Protein AF-A0A4Q4IXN8-F1 (afdb_monomer)

Secondary structure (DSSP, 8-state):
-PPPGGG--HHHHHHHHHHHHHHHHHHHHT--SHHHHHHHHHHHHHHHHHHHHHHHHHHHHSPP-HHHHHHHHHHHHHHHHHHHHHHHHHHHHHHTTS---HHHHHHHHHHHHHHHHHHHHHHHHHHHHHHHS---

Mean predicted aligned error: 4.89 Å

pLDDT: mean 90.36, std 10.96, range [41.91, 98.0]

Organism: NCBI:txid332055

Sequence (136 aa):
MFEPKSKMTPHAEADFLIQEIRDTRTAYDNATVDKWRAQHLGMIGLRMSALVRAARKVLAAAHPTTQSDTDADQCTMLEARTSTYLNSASRLSATMEHEWPRDIQQEIDAQADDLIRDADAISAELAAIVARYPAP

Radius of gyration: 16.59 Å; Cα contacts (8 Å, |Δi|>4): 124; chains: 1; bounding box: 38×36×45 Å

Foldseek 3Di:
DDDPPVDAQLLNQLVVLLVVLVVLLVVLVVDPALLSVLVSLLVLLVSLLSNLVSLVSLLVPDDDDPLSVVVVVVSVVLNVLSVVSNVLSVVLSVVSVDDDDPVVVVVSVVSSVVSSVSSVVSSVSSVVSNVVRDDD

Nearest PDB structures (foldseek):
  7uuw-assembly1_G  TM=7.741E-01  e=5.396E-02  Caenorhabditis elegans
  6wvt-assembly1_K  TM=7.677E-01  e=7.399E-02  Mus musculus
  1dow-assembly1_A  TM=4.889E-01  e=1.831E+00  Mus musculus
  4k1n-assembly1_B  TM=5.820E-01  e=5.827E+00  Mus musculus
  8a1g-assembly2_D  TM=3.716E-01  e=2.940E+00  Homo sapiens

Solvent-accessible surface area (backbone atoms only — not comparable to full-atom values): 7475 Å² total; per-residue (Å²): 136,84,76,66,83,91,72,64,49,43,61,58,47,29,56,52,36,55,49,52,38,52,53,42,52,54,51,34,77,67,43,90,42,54,63,55,32,33,52,36,48,47,52,42,34,55,39,49,54,50,31,47,53,22,37,52,49,42,55,70,73,45,81,92,43,77,64,51,53,53,50,51,52,49,47,51,53,47,46,53,50,42,50,52,49,40,55,50,34,54,54,51,34,64,54,46,72,53,95,64,62,71,73,59,43,52,51,53,50,51,54,50,52,52,50,50,53,51,50,54,50,51,51,51,53,49,50,54,58,43,66,74,58,70,84,131

Structure (mmCIF, N/CA/C/O backbone):
data_AF-A0A4Q4IXN8-F1
#
_entry.id   AF-A0A4Q4IXN8-F1
#
loop_
_atom_site.group_PDB
_atom_site.id
_atom_site.type_symbol
_atom_site.label_atom_id
_atom_site.label_alt_id
_atom_site.label_comp_id
_atom_site.label_asym_id
_atom_site.label_entity_id
_atom_site.label_seq_id
_atom_site.pdbx_PDB_ins_code
_atom_site.Cartn_x
_atom_site.Cartn_y
_atom_site.Cartn_z
_atom_site.occupancy
_atom_site.B_iso_or_equiv
_atom_site.auth_seq_id
_atom_site.auth_comp_id
_atom_site.auth_asym_id
_atom_site.auth_atom_id
_atom_site.pdbx_PDB_model_num
ATOM 1 N N . MET A 1 1 ? 7.410 -26.377 -3.230 1.00 41.91 1 MET A N 1
ATOM 2 C CA . MET A 1 1 ? 8.882 -26.293 -3.338 1.00 41.91 1 MET A CA 1
ATOM 3 C C . MET A 1 1 ? 9.224 -24.813 -3.250 1.00 41.91 1 MET A C 1
ATOM 5 O O . MET A 1 1 ? 8.822 -24.082 -4.138 1.00 41.91 1 MET A O 1
ATOM 9 N N . PHE A 1 2 ? 9.797 -24.351 -2.135 1.00 46.78 2 PHE A N 1
ATOM 10 C CA . PHE A 1 2 ? 10.207 -22.951 -1.963 1.00 46.78 2 PHE A CA 1
ATOM 11 C C . PHE A 1 2 ? 11.572 -22.775 -2.626 1.00 46.78 2 PHE A C 1
ATOM 13 O O . PHE A 1 2 ? 12.535 -23.422 -2.210 1.00 46.78 2 PHE A O 1
ATOM 20 N N . GLU A 1 3 ? 11.671 -21.932 -3.651 1.00 44.28 3 GLU A N 1
ATOM 21 C CA . GLU A 1 3 ? 12.982 -21.486 -4.110 1.00 44.28 3 GLU A CA 1
ATOM 22 C C . GLU A 1 3 ? 13.608 -20.592 -3.028 1.00 44.28 3 GLU A C 1
ATOM 24 O O . GLU A 1 3 ? 12.924 -19.741 -2.448 1.00 44.28 3 GLU A O 1
ATOM 29 N N . PRO A 1 4 ? 14.898 -20.769 -2.696 1.00 49.00 4 PRO A N 1
ATOM 30 C CA . PRO A 1 4 ? 15.570 -19.856 -1.786 1.00 49.00 4 PRO A CA 1
ATOM 31 C C . PRO A 1 4 ? 15.551 -18.442 -2.386 1.00 49.00 4 PRO A C 1
ATOM 33 O O . PRO A 1 4 ? 15.891 -18.270 -3.557 1.00 49.00 4 PRO A O 1
ATOM 36 N N . LYS A 1 5 ? 15.233 -17.422 -1.566 1.00 50.62 5 LYS A N 1
ATOM 37 C CA . LYS A 1 5 ? 15.153 -15.980 -1.926 1.00 50.62 5 LYS A CA 1
ATOM 38 C C . LYS A 1 5 ? 16.353 -15.431 -2.723 1.00 50.62 5 LYS A C 1
ATOM 40 O O . LYS A 1 5 ? 16.284 -14.338 -3.266 1.00 50.62 5 LYS A O 1
ATOM 45 N N . SER A 1 6 ? 17.447 -16.185 -2.801 1.00 54.00 6 SER A N 1
ATOM 46 C CA . SER A 1 6 ? 18.681 -15.860 -3.513 1.00 54.00 6 SER A CA 1
ATOM 47 C C . SER A 1 6 ? 18.616 -16.022 -5.046 1.00 54.00 6 SER A C 1
ATOM 49 O O . SER A 1 6 ? 19.636 -15.788 -5.692 1.00 54.00 6 SER A O 1
ATOM 51 N N . LYS A 1 7 ? 17.481 -16.433 -5.640 1.00 61.06 7 LYS A N 1
ATOM 52 C CA . LYS A 1 7 ? 17.328 -16.602 -7.106 1.00 61.06 7 LYS A CA 1
ATOM 53 C C . LYS A 1 7 ? 16.148 -15.857 -7.744 1.00 61.06 7 LYS A C 1
ATOM 55 O O . LYS A 1 7 ? 15.983 -15.934 -8.957 1.00 61.06 7 LYS A O 1
ATOM 60 N N . MET A 1 8 ? 15.335 -15.152 -6.961 1.00 80.00 8 MET A N 1
ATOM 61 C CA . MET A 1 8 ? 14.128 -14.518 -7.493 1.00 80.00 8 MET A CA 1
ATOM 62 C C . MET A 1 8 ? 14.491 -13.268 -8.304 1.00 80.00 8 MET A C 1
ATOM 64 O O . MET A 1 8 ? 15.234 -12.409 -7.824 1.00 80.00 8 MET A O 1
ATOM 68 N N . THR A 1 9 ? 13.987 -13.172 -9.537 1.00 89.62 9 THR A N 1
ATOM 69 C CA . THR A 1 9 ? 14.132 -11.957 -10.350 1.00 89.62 9 THR A CA 1
ATOM 70 C C . THR A 1 9 ? 13.325 -10.814 -9.725 1.00 89.62 9 THR A C 1
ATOM 72 O O . THR A 1 9 ? 12.354 -11.080 -9.012 1.00 89.62 9 THR A O 1
ATOM 75 N N . PRO A 1 10 ? 13.672 -9.539 -9.986 1.00 90.94 10 PRO A N 1
ATOM 76 C CA . PRO A 1 10 ? 12.882 -8.402 -9.510 1.00 90.94 10 PRO A CA 1
ATOM 77 C C . PRO A 1 10 ? 11.392 -8.491 -9.875 1.00 90.94 10 PRO A C 1
ATOM 79 O O . PRO A 1 10 ? 10.545 -8.144 -9.058 1.00 90.94 10 PRO A O 1
ATOM 82 N N . HIS A 1 11 ? 11.072 -9.015 -11.063 1.00 91.88 11 HIS A N 1
ATOM 83 C CA . HIS A 1 11 ? 9.699 -9.274 -11.509 1.00 91.88 11 HIS A CA 1
ATOM 84 C C . HIS A 1 11 ? 9.001 -10.331 -10.671 1.00 91.88 11 HIS A C 1
ATOM 86 O O . HIS A 1 11 ? 7.934 -10.067 -10.130 1.00 91.88 11 HIS A O 1
ATOM 92 N N . ALA A 1 12 ? 9.628 -11.497 -10.499 1.00 92.00 12 ALA A N 1
ATOM 93 C CA . ALA A 1 12 ? 9.064 -12.5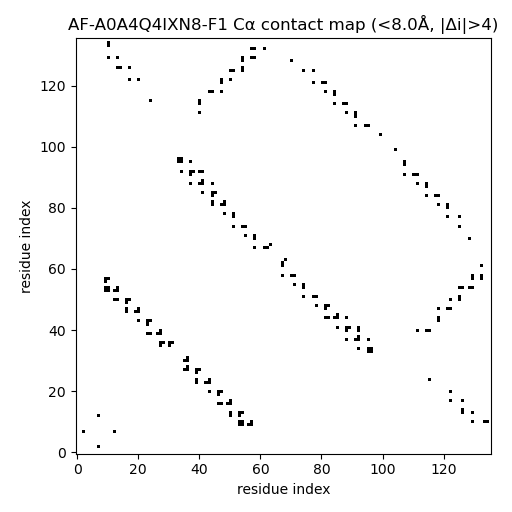62 -9.679 1.00 92.00 12 ALA A CA 1
ATOM 94 C C . ALA A 1 12 ? 8.901 -12.118 -8.211 1.00 92.00 12 ALA A C 1
ATOM 96 O O . ALA A 1 12 ? 7.946 -12.514 -7.550 1.00 92.00 12 ALA A O 1
ATOM 97 N N . GLU A 1 13 ? 9.796 -11.256 -7.708 1.00 93.94 13 GLU A N 1
ATOM 98 C CA . GLU A 1 13 ? 9.656 -10.604 -6.401 1.00 93.94 13 GLU A CA 1
ATOM 99 C C . GLU A 1 13 ? 8.447 -9.681 -6.331 1.00 93.94 13 GLU A C 1
ATOM 101 O O . GLU A 1 13 ? 7.672 -9.776 -5.380 1.00 93.94 13 GLU A O 1
ATOM 106 N N . ALA A 1 14 ? 8.257 -8.825 -7.331 1.00 93.75 14 ALA A N 1
ATOM 107 C CA . ALA A 1 14 ? 7.102 -7.946 -7.390 1.00 93.75 14 ALA A CA 1
ATOM 108 C C . ALA A 1 14 ? 5.784 -8.732 -7.479 1.00 93.75 14 ALA A C 1
ATOM 110 O O . ALA A 1 14 ? 4.879 -8.471 -6.688 1.00 93.75 14 ALA A O 1
ATOM 111 N N . ASP A 1 15 ? 5.693 -9.729 -8.360 1.00 93.69 15 ASP A N 1
ATOM 112 C CA . ASP A 1 15 ? 4.490 -10.553 -8.535 1.00 93.69 15 ASP A CA 1
ATOM 113 C C . ASP A 1 15 ? 4.137 -11.324 -7.260 1.00 93.69 15 ASP A C 1
ATOM 115 O O . ASP A 1 15 ? 2.984 -11.325 -6.820 1.00 93.69 15 ASP A O 1
ATOM 119 N N . PHE A 1 16 ? 5.144 -11.922 -6.615 1.00 95.62 16 PHE A N 1
ATOM 120 C CA . PHE A 1 16 ? 4.975 -12.580 -5.324 1.00 95.62 16 PHE A CA 1
ATOM 121 C C . PHE A 1 16 ? 4.440 -11.609 -4.263 1.00 95.62 16 PHE A C 1
ATOM 123 O O . PHE A 1 16 ? 3.500 -11.934 -3.541 1.00 95.62 16 PHE A O 1
ATOM 130 N N . LEU A 1 17 ? 5.000 -10.398 -4.180 1.00 96.88 17 LEU A N 1
ATOM 131 C CA . LEU A 1 17 ? 4.571 -9.390 -3.210 1.00 96.88 17 LEU A CA 1
ATOM 132 C C . LEU A 1 17 ? 3.156 -8.870 -3.487 1.00 96.88 17 LEU A C 1
ATOM 134 O O . LEU A 1 17 ? 2.404 -8.654 -2.539 1.00 96.88 17 LEU A O 1
ATOM 138 N N . ILE A 1 18 ? 2.772 -8.704 -4.755 1.00 95.19 18 ILE A N 1
ATOM 139 C CA . ILE A 1 18 ? 1.404 -8.334 -5.147 1.00 95.19 18 ILE A CA 1
ATOM 140 C C . ILE A 1 18 ? 0.417 -9.405 -4.680 1.00 95.19 18 ILE A C 1
ATOM 142 O O . ILE A 1 18 ? -0.620 -9.071 -4.102 1.00 95.19 18 ILE A O 1
ATOM 146 N N . GLN A 1 19 ? 0.739 -10.685 -4.883 1.00 96.25 19 GLN A N 1
ATOM 147 C CA . GLN A 1 19 ? -0.111 -11.779 -4.418 1.00 96.25 19 GLN A CA 1
ATOM 148 C C . GLN A 1 19 ? -0.204 -11.808 -2.889 1.00 96.25 19 GLN A C 1
ATOM 150 O O . GLN A 1 19 ? -1.298 -11.847 -2.337 1.00 96.25 19 GLN A O 1
ATOM 155 N N . GLU A 1 20 ? 0.923 -11.682 -2.197 1.00 97.56 20 GLU A N 1
ATOM 156 C CA . GLU A 1 20 ? 0.970 -11.654 -0.736 1.00 97.56 20 GLU A CA 1
ATOM 157 C C . GLU A 1 20 ? 0.176 -10.485 -0.124 1.00 97.56 20 GLU A C 1
ATOM 159 O O . GLU A 1 20 ? -0.430 -10.634 0.942 1.00 97.56 20 GLU A O 1
ATOM 164 N N . ILE A 1 21 ? 0.154 -9.315 -0.776 1.00 96.88 21 ILE A N 1
ATOM 165 C CA . ILE A 1 21 ? -0.692 -8.182 -0.365 1.00 96.88 21 ILE A CA 1
ATOM 166 C C . ILE A 1 21 ? -2.172 -8.558 -0.497 1.00 96.88 21 ILE A C 1
ATOM 168 O O . ILE A 1 21 ? -2.923 -8.372 0.460 1.00 96.88 21 ILE A O 1
ATOM 172 N N . ARG A 1 22 ? -2.582 -9.151 -1.626 1.00 95.69 22 ARG A N 1
ATOM 17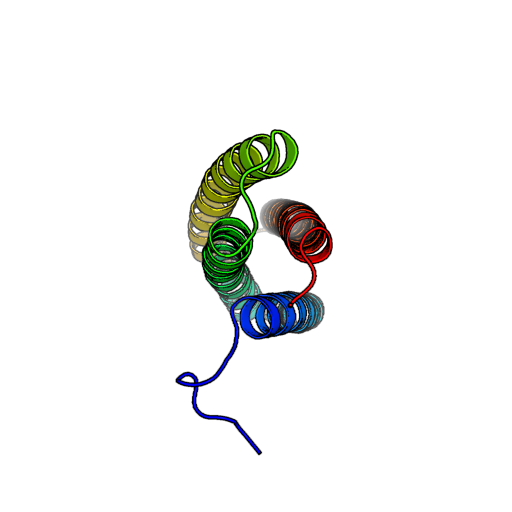3 C CA . ARG A 1 22 ? -3.970 -9.594 -1.859 1.00 95.69 22 ARG A CA 1
ATOM 174 C C . ARG A 1 22 ? -4.414 -10.670 -0.871 1.00 95.69 22 ARG A C 1
ATOM 176 O O . ARG A 1 22 ? -5.516 -10.585 -0.325 1.00 95.69 22 ARG A O 1
ATOM 183 N N . ASP A 1 23 ? -3.556 -11.648 -0.602 1.00 96.19 23 ASP A N 1
ATOM 184 C CA . ASP A 1 23 ? -3.833 -12.722 0.357 1.00 96.19 23 ASP A CA 1
ATOM 185 C C . ASP A 1 23 ? -3.990 -12.155 1.771 1.00 96.19 23 ASP A C 1
ATOM 187 O O . ASP A 1 23 ? -4.887 -12.536 2.521 1.00 96.19 23 ASP A O 1
ATOM 191 N N . THR A 1 24 ? -3.172 -11.163 2.119 1.00 95.88 24 THR A N 1
ATOM 192 C CA . THR A 1 24 ? -3.239 -10.504 3.428 1.00 95.88 24 THR A CA 1
ATOM 193 C C . THR A 1 24 ? -4.458 -9.617 3.576 1.00 95.88 24 THR A C 1
ATOM 195 O O . THR A 1 24 ? -5.064 -9.603 4.642 1.00 95.88 24 THR A O 1
ATOM 198 N N . ARG A 1 25 ? -4.842 -8.906 2.516 1.00 94.62 25 ARG A N 1
ATOM 199 C CA . ARG A 1 25 ? -6.095 -8.153 2.463 1.00 94.62 25 ARG A CA 1
ATOM 200 C C . ARG A 1 25 ? -7.288 -9.094 2.625 1.00 94.62 25 ARG A C 1
ATOM 202 O O . ARG A 1 25 ? -8.181 -8.826 3.416 1.00 94.62 25 ARG A O 1
ATOM 209 N N . THR A 1 26 ? -7.264 -10.248 1.964 1.00 95.31 26 THR A N 1
ATOM 210 C CA . THR A 1 26 ? -8.287 -11.289 2.152 1.00 95.31 26 THR A CA 1
ATOM 211 C C . THR A 1 26 ? -8.322 -11.792 3.598 1.00 95.31 26 THR A C 1
ATOM 213 O O . THR A 1 26 ? -9.395 -11.987 4.162 1.00 95.31 26 THR A O 1
ATOM 216 N N . ALA A 1 27 ? -7.166 -11.989 4.234 1.00 93.50 27 ALA A N 1
ATOM 217 C CA . ALA A 1 27 ? -7.101 -12.380 5.640 1.00 93.50 27 ALA A CA 1
ATOM 2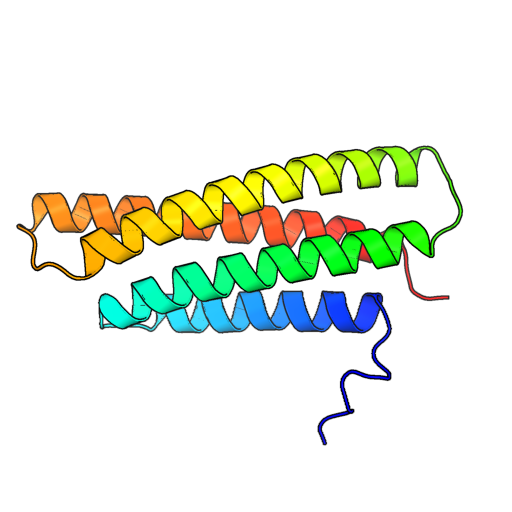18 C C . ALA A 1 27 ? -7.602 -11.272 6.588 1.00 93.50 27 ALA A C 1
ATOM 220 O O . ALA A 1 27 ? -8.264 -11.583 7.575 1.00 93.50 27 ALA A O 1
ATOM 221 N N . TYR A 1 28 ? -7.345 -10.000 6.265 1.00 92.81 28 TYR A N 1
ATOM 222 C CA . TYR A 1 28 ? -7.878 -8.843 6.987 1.00 92.81 28 TYR A CA 1
ATOM 223 C C . TYR A 1 28 ? -9.413 -8.818 6.955 1.00 92.81 28 TYR A C 1
ATOM 225 O O . TYR A 1 28 ? -10.027 -8.737 8.014 1.00 92.81 28 TYR A O 1
ATOM 233 N N . ASP A 1 29 ? -10.025 -8.968 5.775 1.00 91.88 29 ASP A N 1
ATOM 234 C CA . ASP A 1 29 ? -11.490 -8.962 5.622 1.00 91.88 29 ASP A CA 1
ATOM 235 C C . ASP A 1 29 ? -12.169 -10.084 6.423 1.00 91.88 29 ASP A C 1
ATOM 237 O O . ASP A 1 29 ? -13.294 -9.940 6.896 1.00 91.88 29 ASP A O 1
ATOM 241 N N . ASN A 1 30 ? -11.481 -11.219 6.574 1.00 92.00 30 ASN A N 1
ATOM 242 C CA . ASN A 1 30 ? -11.979 -12.383 7.304 1.00 92.00 30 ASN A CA 1
ATOM 243 C C . ASN A 1 30 ? -11.644 -12.353 8.806 1.00 92.00 30 ASN A C 1
ATOM 245 O O . ASN A 1 30 ? -12.070 -13.243 9.547 1.00 92.00 30 ASN A O 1
ATOM 249 N N . ALA A 1 31 ? -10.860 -11.381 9.277 1.00 88.62 31 ALA A N 1
ATOM 250 C CA . ALA A 1 31 ? -10.453 -11.314 10.671 1.00 88.62 31 ALA A CA 1
ATOM 251 C C . ALA A 1 31 ? -11.591 -10.763 11.543 1.00 88.62 31 ALA A C 1
ATOM 253 O O . ALA A 1 31 ? -11.989 -9.609 11.433 1.00 88.62 31 ALA A O 1
ATOM 254 N N . THR A 1 32 ? -12.073 -11.585 12.476 1.00 82.50 32 THR A N 1
ATOM 255 C CA . THR A 1 32 ? -13.149 -11.225 13.418 1.00 82.50 32 THR A CA 1
ATOM 256 C C . THR A 1 32 ? -12.639 -10.626 14.730 1.00 82.50 32 THR A C 1
ATOM 258 O O . THR A 1 32 ? -13.433 -10.309 15.609 1.00 82.50 32 THR A O 1
ATOM 261 N N . VAL A 1 33 ? -11.318 -10.548 14.906 1.00 83.06 33 VAL A N 1
ATOM 262 C CA . VAL A 1 33 ? -10.658 -10.068 16.127 1.00 83.06 33 VAL A CA 1
ATOM 263 C C . VAL A 1 33 ? -9.855 -8.818 15.787 1.00 83.06 33 VAL A C 1
ATOM 265 O O . VAL A 1 33 ? -8.973 -8.874 14.927 1.00 83.06 33 VAL A O 1
ATOM 268 N N . ASP A 1 34 ? -10.102 -7.712 16.488 1.00 80.62 34 ASP A N 1
ATOM 269 C CA . ASP A 1 34 ? -9.498 -6.408 16.171 1.00 80.62 34 ASP A CA 1
ATOM 270 C C . ASP A 1 34 ? -7.972 -6.418 16.244 1.00 80.62 34 ASP A C 1
ATOM 272 O O . ASP A 1 34 ? -7.302 -5.918 15.341 1.00 80.62 34 ASP A O 1
ATOM 276 N N . LYS A 1 35 ? -7.400 -7.109 17.236 1.00 79.31 35 LYS A N 1
ATOM 277 C CA . LYS A 1 35 ? -5.947 -7.317 17.322 1.00 79.31 35 LYS A CA 1
ATOM 278 C C . LYS A 1 35 ? -5.374 -7.982 16.065 1.00 79.31 35 LYS A C 1
ATOM 280 O O . LYS A 1 35 ? -4.258 -7.675 15.649 1.00 79.31 35 LYS A O 1
ATOM 285 N N . TRP A 1 36 ? -6.115 -8.908 15.458 1.00 84.81 36 TRP A N 1
ATOM 286 C CA . TRP A 1 36 ? -5.679 -9.553 14.222 1.00 84.81 36 TRP A CA 1
ATOM 287 C C . TRP A 1 36 ? -5.827 -8.599 13.043 1.00 84.81 36 TRP A C 1
ATOM 289 O O . TRP A 1 36 ? -4.884 -8.477 12.268 1.00 84.81 36 TRP A O 1
ATOM 299 N N . ARG A 1 37 ? -6.936 -7.862 12.925 1.00 88.00 37 ARG A N 1
ATOM 300 C CA . ARG A 1 37 ? -7.101 -6.826 11.886 1.00 88.00 37 ARG A CA 1
ATOM 301 C C . ARG A 1 37 ? -5.957 -5.807 11.920 1.00 88.00 37 ARG A C 1
ATOM 303 O O . ARG A 1 37 ? -5.325 -5.562 10.894 1.00 88.00 37 ARG A O 1
ATOM 310 N N . ALA A 1 38 ? -5.610 -5.317 13.107 1.00 87.62 38 ALA A N 1
ATOM 311 C CA . ALA A 1 38 ? -4.493 -4.406 13.335 1.00 87.62 38 ALA A CA 1
ATOM 312 C C . ALA A 1 38 ? -3.143 -4.976 12.852 1.00 87.62 38 ALA A C 1
ATOM 314 O O . ALA A 1 38 ? -2.393 -4.308 12.136 1.00 87.62 38 ALA A O 1
ATOM 315 N N . GLN A 1 39 ? -2.859 -6.248 13.158 1.00 90.62 39 GLN A N 1
ATOM 316 C CA . GLN A 1 39 ? -1.655 -6.929 12.675 1.00 90.62 39 GLN A CA 1
ATOM 317 C C . GLN A 1 39 ? -1.600 -6.989 11.138 1.00 90.62 39 GLN A C 1
ATOM 319 O O . GLN A 1 39 ? -0.540 -6.755 10.549 1.00 90.62 39 GLN A O 1
ATOM 324 N N . HIS A 1 40 ? -2.724 -7.285 10.478 1.00 94.69 40 HIS A N 1
ATOM 325 C CA . HIS A 1 40 ? -2.775 -7.371 9.017 1.00 94.69 40 HIS A CA 1
ATOM 326 C C . HIS A 1 40 ? -2.551 -6.005 8.355 1.00 94.69 40 HIS A C 1
ATOM 328 O O . HIS A 1 40 ? -1.820 -5.951 7.366 1.00 94.69 40 HIS A O 1
ATOM 334 N N . LEU A 1 41 ? -3.061 -4.904 8.928 1.00 94.19 41 LEU A N 1
ATOM 335 C CA . LEU A 1 41 ? -2.787 -3.548 8.428 1.00 94.19 41 LEU A CA 1
ATOM 336 C C . LEU A 1 41 ? -1.282 -3.257 8.377 1.00 94.19 41 LEU A C 1
ATOM 338 O O . LEU A 1 41 ? -0.768 -2.811 7.346 1.00 94.19 41 LEU A O 1
ATOM 342 N N . GLY A 1 42 ? -0.556 -3.569 9.456 1.00 94.38 42 GLY A N 1
ATOM 343 C CA . GLY A 1 42 ? 0.900 -3.422 9.494 1.00 94.38 42 GLY A CA 1
ATOM 344 C C . GLY A 1 42 ? 1.605 -4.316 8.469 1.00 94.38 42 GLY A C 1
ATOM 345 O O . GLY A 1 42 ? 2.515 -3.875 7.763 1.00 94.38 42 GLY A O 1
ATOM 346 N N . MET A 1 43 ? 1.150 -5.563 8.329 1.00 96.56 43 MET A N 1
ATOM 347 C CA . MET A 1 43 ? 1.737 -6.528 7.399 1.00 96.56 43 MET A CA 1
ATOM 348 C C . MET A 1 43 ? 1.545 -6.127 5.927 1.00 96.56 43 MET A C 1
ATOM 350 O O . MET A 1 43 ? 2.459 -6.313 5.122 1.00 96.56 43 MET A O 1
ATOM 354 N N . ILE A 1 44 ? 0.395 -5.545 5.570 1.00 97.00 44 ILE A N 1
ATOM 355 C CA . ILE A 1 44 ? 0.138 -4.971 4.238 1.00 97.00 44 ILE A CA 1
ATOM 356 C C . ILE A 1 44 ? 1.140 -3.848 3.950 1.00 97.00 44 ILE A C 1
ATOM 358 O O . ILE A 1 44 ? 1.805 -3.873 2.915 1.00 97.00 44 ILE A O 1
ATOM 362 N N . GLY A 1 45 ? 1.332 -2.918 4.890 1.00 95.94 45 GLY A N 1
ATOM 363 C CA . GLY A 1 45 ? 2.265 -1.800 4.723 1.00 95.94 45 GLY A CA 1
ATOM 364 C C . GLY A 1 45 ? 3.710 -2.245 4.495 1.00 95.94 45 GLY A C 1
ATOM 365 O O . GLY A 1 45 ? 4.375 -1.760 3.580 1.00 95.94 45 GLY A O 1
ATOM 366 N N . LEU A 1 46 ? 4.188 -3.227 5.266 1.00 97.00 46 LEU A N 1
ATOM 367 C CA . LEU A 1 46 ? 5.540 -3.776 5.102 1.00 97.00 46 LEU A CA 1
ATOM 368 C C . LEU A 1 46 ? 5.740 -4.424 3.727 1.00 97.00 46 LEU A C 1
ATOM 370 O O . LEU A 1 46 ? 6.804 -4.275 3.115 1.00 97.00 46 LEU A O 1
ATOM 374 N N . ARG A 1 47 ? 4.718 -5.126 3.228 1.00 97.69 47 ARG A N 1
ATOM 375 C CA . ARG A 1 47 ? 4.746 -5.730 1.894 1.00 97.69 47 ARG A CA 1
ATOM 376 C C . ARG A 1 47 ? 4.690 -4.685 0.789 1.00 97.69 47 ARG A C 1
ATOM 378 O O . ARG A 1 47 ? 5.453 -4.809 -0.162 1.00 97.69 47 ARG A O 1
ATOM 385 N N . MET A 1 48 ? 3.891 -3.627 0.935 1.00 97.69 48 MET A N 1
ATOM 386 C CA . MET A 1 48 ? 3.909 -2.494 0.003 1.00 97.69 48 MET A CA 1
ATOM 387 C C . MET A 1 48 ? 5.288 -1.832 -0.050 1.00 97.69 48 MET A C 1
ATOM 389 O O . MET A 1 48 ? 5.809 -1.600 -1.136 1.00 97.69 48 MET A O 1
ATOM 393 N N . SER A 1 49 ? 5.952 -1.616 1.092 1.00 97.44 49 SER A N 1
ATOM 394 C CA . SER A 1 49 ? 7.325 -1.083 1.096 1.00 97.44 49 SER A CA 1
ATOM 395 C C . SER A 1 49 ? 8.312 -2.007 0.382 1.00 97.44 49 SER A C 1
ATOM 397 O O . SER A 1 49 ? 9.237 -1.540 -0.283 1.00 97.44 49 SER A O 1
ATOM 399 N N . ALA A 1 50 ? 8.146 -3.325 0.512 1.00 96.94 50 ALA A N 1
ATOM 400 C CA . ALA A 1 50 ? 8.939 -4.278 -0.254 1.00 96.94 50 ALA A CA 1
ATOM 401 C C . ALA A 1 50 ? 8.618 -4.208 -1.755 1.00 96.94 50 ALA A C 1
ATOM 403 O O . ALA A 1 50 ? 9.545 -4.234 -2.562 1.00 96.94 50 ALA A O 1
ATOM 404 N N . LEU A 1 51 ? 7.344 -4.046 -2.122 1.00 97.44 51 LEU A N 1
ATOM 405 C CA . LEU A 1 51 ? 6.899 -3.943 -3.509 1.00 97.44 51 LEU A CA 1
ATOM 406 C C . LEU A 1 51 ? 7.453 -2.685 -4.185 1.00 97.44 51 LEU A C 1
ATOM 408 O O . LEU A 1 51 ? 7.953 -2.779 -5.299 1.00 97.44 51 LEU A O 1
ATOM 412 N N . VAL A 1 52 ? 7.471 -1.539 -3.496 1.00 97.62 52 VAL A N 1
ATOM 413 C CA . VAL A 1 52 ? 8.135 -0.313 -3.979 1.00 97.62 52 VAL A CA 1
ATOM 414 C C . VAL A 1 52 ? 9.602 -0.587 -4.320 1.00 97.62 52 VAL A C 1
ATOM 416 O O . VAL A 1 52 ? 10.082 -0.211 -5.390 1.00 97.62 52 VAL A O 1
ATOM 419 N N . ARG A 1 53 ? 10.330 -1.281 -3.433 1.00 96.19 53 ARG A N 1
ATOM 420 C CA . ARG A 1 53 ? 11.734 -1.641 -3.682 1.00 96.19 53 ARG A CA 1
ATOM 421 C C . ARG A 1 53 ? 11.879 -2.588 -4.872 1.00 96.19 53 ARG A C 1
ATOM 423 O O . ARG A 1 53 ? 12.793 -2.395 -5.668 1.00 96.19 53 ARG A O 1
ATOM 430 N N . ALA A 1 54 ? 11.007 -3.587 -5.000 1.00 95.31 54 ALA A N 1
ATOM 431 C CA . ALA A 1 54 ? 11.013 -4.510 -6.134 1.00 95.31 54 ALA A CA 1
ATOM 432 C C . ALA A 1 54 ? 10.727 -3.777 -7.457 1.00 95.31 54 ALA A C 1
ATOM 434 O O . ALA A 1 54 ? 11.485 -3.930 -8.411 1.00 95.31 54 ALA A O 1
ATOM 435 N N . ALA A 1 55 ? 9.726 -2.893 -7.487 1.00 95.19 55 ALA A N 1
ATOM 436 C CA . ALA A 1 55 ? 9.393 -2.071 -8.649 1.00 95.19 55 ALA A CA 1
ATOM 437 C C . ALA A 1 55 ? 10.562 -1.169 -9.075 1.00 95.19 55 ALA A C 1
ATOM 439 O O . ALA A 1 55 ? 10.902 -1.109 -10.254 1.00 95.19 55 ALA A O 1
ATOM 440 N N . ARG A 1 56 ? 11.268 -0.545 -8.122 1.00 94.75 56 ARG A N 1
ATOM 441 C CA . ARG A 1 56 ? 12.483 0.229 -8.428 1.00 94.75 56 ARG A CA 1
ATOM 442 C C . ARG A 1 56 ? 13.615 -0.621 -9.005 1.00 94.75 56 ARG A C 1
ATOM 444 O O . ARG A 1 56 ? 14.324 -0.149 -9.887 1.00 94.75 56 ARG A O 1
ATOM 451 N N . LYS A 1 57 ? 13.789 -1.866 -8.545 1.00 94.38 57 LYS A N 1
ATOM 452 C CA . LYS A 1 57 ? 14.758 -2.799 -9.152 1.00 94.38 57 LYS A CA 1
ATOM 453 C C . LYS A 1 57 ? 14.357 -3.170 -10.583 1.00 94.38 57 LYS A C 1
ATOM 455 O O . LYS A 1 57 ? 15.233 -3.257 -11.434 1.00 94.38 57 LYS A O 1
ATOM 460 N N . VAL A 1 58 ? 13.061 -3.372 -10.841 1.00 93.12 58 VAL A N 1
ATOM 461 C CA . VAL A 1 58 ? 12.527 -3.615 -12.193 1.00 93.12 58 VAL A CA 1
ATOM 462 C C . VAL A 1 58 ? 12.838 -2.428 -13.109 1.00 93.12 58 VAL A C 1
ATOM 464 O O . VAL A 1 58 ? 13.404 -2.628 -14.179 1.00 93.12 58 VAL A O 1
ATOM 467 N N . LEU A 1 59 ? 12.568 -1.198 -12.658 1.00 92.00 59 LEU A N 1
ATOM 468 C CA . LEU A 1 59 ? 12.891 0.026 -13.402 1.00 92.00 59 LEU A CA 1
ATOM 469 C C . LEU A 1 59 ? 14.392 0.175 -13.667 1.00 92.00 59 LEU A C 1
ATOM 471 O O . LEU A 1 59 ? 14.790 0.483 -14.784 1.00 92.00 59 LEU A O 1
ATOM 475 N N . ALA A 1 60 ? 15.234 -0.081 -12.665 1.00 90.12 60 ALA A N 1
ATOM 476 C CA . ALA A 1 60 ? 16.685 0.023 -12.806 1.00 90.12 60 ALA A CA 1
ATOM 477 C C . ALA A 1 60 ? 17.278 -1.012 -13.781 1.00 90.12 60 ALA A C 1
ATOM 479 O O . ALA A 1 60 ? 18.354 -0.786 -14.332 1.00 90.12 60 ALA A O 1
ATOM 480 N N . ALA A 1 61 ? 16.600 -2.146 -13.979 1.00 88.31 61 ALA A N 1
ATOM 481 C CA . ALA A 1 61 ? 16.985 -3.160 -14.956 1.00 88.31 61 ALA A CA 1
ATOM 482 C C . ALA A 1 61 ? 16.477 -2.851 -16.378 1.00 88.31 61 ALA A C 1
ATOM 484 O O . ALA A 1 61 ? 16.936 -3.478 -17.333 1.00 88.31 61 ALA A O 1
ATOM 485 N N . ALA A 1 62 ? 15.540 -1.910 -16.529 1.00 85.44 62 ALA A N 1
ATOM 486 C CA . ALA A 1 62 ? 15.007 -1.498 -17.819 1.00 85.44 62 ALA A CA 1
ATOM 487 C C . ALA A 1 62 ? 15.932 -0.501 -18.538 1.00 85.44 62 ALA A C 1
ATOM 489 O O . ALA A 1 62 ? 16.752 0.187 -17.928 1.00 85.44 62 ALA A O 1
ATOM 490 N N . HIS A 1 63 ? 15.787 -0.395 -19.861 1.00 78.81 63 HIS A N 1
ATOM 491 C CA . HIS A 1 63 ? 16.490 0.632 -20.626 1.00 78.81 63 HIS A CA 1
ATOM 492 C C . HIS A 1 63 ? 15.961 2.034 -20.270 1.00 78.81 63 HIS A C 1
ATOM 494 O O . HIS A 1 63 ? 14.741 2.224 -20.272 1.00 78.81 63 HIS A O 1
ATOM 500 N N . PRO A 1 64 ? 16.845 3.024 -20.025 1.00 84.00 64 PRO A N 1
ATOM 501 C CA . PRO A 1 64 ? 16.422 4.381 -19.708 1.00 84.00 64 PRO A CA 1
ATOM 502 C C . PRO A 1 64 ? 15.605 5.000 -20.844 1.00 84.00 64 PRO A C 1
ATOM 504 O O . PRO A 1 64 ? 16.041 5.052 -21.995 1.00 84.00 64 PRO A O 1
ATOM 507 N N . THR A 1 65 ? 14.419 5.485 -20.505 1.00 86.25 65 THR A N 1
ATOM 508 C CA . THR A 1 65 ? 13.484 6.190 -21.381 1.00 86.25 65 THR A CA 1
ATOM 509 C C . THR A 1 65 ? 12.779 7.291 -20.586 1.00 86.25 65 THR A C 1
ATOM 511 O O . THR A 1 65 ? 12.702 7.234 -19.363 1.00 86.25 65 THR A O 1
ATOM 514 N N . THR A 1 66 ? 12.160 8.258 -21.264 1.00 86.94 66 THR A N 1
ATOM 515 C CA . THR A 1 66 ? 11.301 9.257 -20.597 1.00 86.94 66 THR A CA 1
ATOM 516 C C . THR A 1 66 ? 10.184 8.607 -19.765 1.00 86.94 66 THR A C 1
ATOM 518 O O . THR A 1 66 ? 9.780 9.133 -18.728 1.00 86.94 66 THR A O 1
ATOM 521 N N . GLN A 1 67 ? 9.700 7.439 -20.199 1.00 90.88 67 GLN A N 1
ATOM 522 C CA . GLN A 1 67 ? 8.710 6.661 -19.460 1.00 90.88 67 GLN A CA 1
ATOM 523 C C . GLN A 1 67 ? 9.294 6.078 -18.164 1.00 90.88 67 GLN A C 1
ATOM 525 O O . GLN A 1 67 ? 8.641 6.166 -17.127 1.00 90.88 67 GLN A O 1
ATOM 530 N N . SER A 1 68 ? 10.525 5.552 -18.187 1.00 89.81 68 SER A N 1
ATOM 531 C CA . SER A 1 68 ? 11.177 5.034 -16.974 1.00 89.81 68 SER A CA 1
ATOM 532 C C . SER A 1 68 ? 11.500 6.125 -15.963 1.00 89.81 68 SER A C 1
ATOM 534 O O . SER A 1 68 ? 11.402 5.869 -14.767 1.00 89.81 68 SER A O 1
ATOM 536 N N . ASP A 1 69 ? 11.821 7.337 -16.420 1.00 90.38 69 ASP A N 1
ATOM 537 C CA . ASP A 1 69 ? 12.027 8.487 -15.529 1.00 90.38 69 ASP A CA 1
ATOM 538 C C . ASP A 1 69 ? 10.713 8.874 -14.830 1.00 90.38 69 ASP A C 1
ATOM 540 O O . ASP A 1 69 ? 10.664 9.014 -13.609 1.00 90.38 69 ASP A O 1
ATOM 544 N N . THR A 1 70 ? 9.617 8.936 -15.596 1.00 94.00 70 THR A N 1
ATOM 545 C CA . THR A 1 70 ? 8.273 9.215 -15.061 1.00 94.00 70 THR A CA 1
ATOM 546 C C . THR A 1 70 ? 7.840 8.159 -14.040 1.00 94.00 70 THR A C 1
ATOM 548 O O . THR A 1 70 ? 7.319 8.488 -12.974 1.00 94.00 70 THR A O 1
ATOM 551 N N . ASP A 1 71 ? 8.078 6.881 -14.338 1.00 95.44 71 ASP A N 1
ATOM 552 C CA . ASP A 1 71 ? 7.723 5.785 -13.435 1.00 95.44 71 ASP A CA 1
ATOM 553 C C . ASP A 1 71 ? 8.626 5.742 -12.189 1.00 95.44 71 ASP A C 1
ATOM 555 O O . ASP A 1 71 ? 8.169 5.351 -11.113 1.00 95.44 71 ASP A O 1
ATOM 559 N N . ALA A 1 72 ? 9.880 6.197 -12.283 1.00 94.31 72 ALA A N 1
ATOM 560 C CA . ALA A 1 72 ? 10.765 6.348 -11.128 1.00 94.31 72 ALA A CA 1
ATOM 561 C C . ALA A 1 72 ? 10.284 7.455 -10.172 1.00 94.31 72 ALA A C 1
ATOM 563 O O . ALA A 1 72 ? 10.270 7.252 -8.948 1.00 94.31 72 ALA A O 1
ATOM 564 N N . ASP A 1 73 ? 9.824 8.586 -10.711 1.00 96.06 73 ASP A N 1
ATOM 565 C CA . ASP A 1 73 ? 9.184 9.650 -9.931 1.00 96.06 73 ASP A CA 1
ATOM 566 C C . ASP A 1 73 ? 7.885 9.149 -9.285 1.00 96.06 73 ASP A C 1
ATOM 568 O O . ASP A 1 73 ? 7.671 9.341 -8.081 1.00 96.06 73 ASP A O 1
ATOM 572 N N . GLN A 1 74 ? 7.060 8.406 -10.034 1.00 97.06 74 GLN A N 1
ATOM 573 C CA . GLN A 1 74 ? 5.847 7.792 -9.494 1.00 97.06 74 GLN A CA 1
ATOM 574 C C . GLN A 1 74 ? 6.171 6.800 -8.363 1.00 97.06 74 GLN A C 1
ATOM 576 O O . GLN A 1 74 ? 5.532 6.846 -7.311 1.00 97.06 74 GLN A O 1
ATOM 581 N N . CYS A 1 75 ? 7.203 5.959 -8.500 1.00 96.38 75 CYS A N 1
ATOM 582 C CA . CYS A 1 75 ? 7.665 5.089 -7.414 1.00 96.38 75 CYS A CA 1
ATOM 583 C C . CYS A 1 75 ? 8.084 5.876 -6.163 1.00 96.38 75 CYS A C 1
ATOM 585 O O . CYS A 1 75 ? 7.876 5.400 -5.049 1.00 96.38 75 CYS A O 1
ATOM 587 N N . THR A 1 76 ? 8.650 7.074 -6.318 1.00 96.69 76 THR A N 1
ATOM 588 C CA . THR A 1 76 ? 9.017 7.949 -5.192 1.00 96.69 76 THR A CA 1
ATOM 589 C C . THR A 1 76 ? 7.794 8.528 -4.492 1.00 96.69 76 THR A C 1
ATOM 591 O O . THR A 1 76 ? 7.725 8.520 -3.261 1.00 96.69 76 THR A O 1
ATOM 594 N N . MET A 1 77 ? 6.780 8.944 -5.248 1.00 97.94 77 MET A N 1
ATOM 595 C CA . MET A 1 77 ? 5.497 9.353 -4.671 1.00 97.94 77 MET A CA 1
ATOM 596 C C . MET A 1 77 ? 4.801 8.192 -3.945 1.00 97.94 77 MET A C 1
ATOM 598 O O . MET A 1 77 ? 4.283 8.367 -2.840 1.00 97.94 77 MET A O 1
ATOM 602 N N . LEU A 1 78 ? 4.820 6.992 -4.531 1.00 97.94 78 LEU A N 1
ATOM 603 C CA . LEU A 1 78 ? 4.229 5.787 -3.945 1.00 97.94 78 LEU A CA 1
ATOM 604 C C . LEU A 1 78 ? 4.974 5.326 -2.685 1.00 97.94 78 LEU A C 1
ATOM 606 O O . LEU A 1 78 ? 4.340 4.858 -1.740 1.00 97.94 78 LEU A O 1
ATOM 610 N N . GLU A 1 79 ? 6.293 5.516 -2.613 1.00 98.00 79 GLU A N 1
ATOM 611 C CA . GLU A 1 79 ? 7.083 5.298 -1.394 1.00 98.00 79 GLU A CA 1
ATOM 612 C C . GLU A 1 79 ? 6.638 6.225 -0.253 1.00 98.00 79 GLU A C 1
ATOM 614 O O . GLU A 1 79 ? 6.426 5.775 0.879 1.00 98.00 79 GLU A O 1
ATOM 619 N N . ALA A 1 80 ? 6.438 7.511 -0.553 1.00 97.81 80 ALA A N 1
ATOM 620 C CA . ALA A 1 80 ? 5.950 8.482 0.421 1.00 97.81 80 ALA A CA 1
ATOM 621 C C . ALA A 1 80 ? 4.528 8.137 0.897 1.00 97.81 80 ALA A C 1
ATOM 623 O O . ALA A 1 80 ? 4.27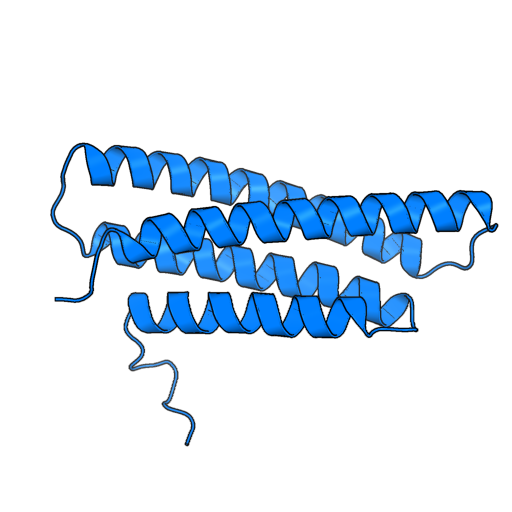0 8.127 2.102 1.00 97.81 80 ALA A O 1
ATOM 624 N N . ARG A 1 81 ? 3.623 7.767 -0.021 1.00 97.94 81 ARG A N 1
ATOM 625 C CA . ARG A 1 81 ? 2.267 7.297 0.325 1.00 97.94 81 ARG A CA 1
ATOM 626 C C . ARG A 1 81 ? 2.297 6.037 1.187 1.00 97.94 81 ARG A C 1
ATOM 628 O O . ARG A 1 81 ? 1.644 5.998 2.224 1.00 97.94 81 ARG A O 1
ATOM 635 N N . THR A 1 82 ? 3.132 5.060 0.837 1.00 97.81 82 THR A N 1
ATOM 636 C CA . THR A 1 82 ? 3.330 3.836 1.633 1.00 97.81 82 THR A CA 1
ATOM 637 C C . THR A 1 82 ? 3.824 4.155 3.049 1.00 97.81 82 THR A C 1
ATOM 639 O O . THR A 1 82 ? 3.396 3.531 4.020 1.00 97.81 82 THR A O 1
ATOM 642 N N . SER A 1 83 ? 4.703 5.150 3.191 1.00 97.50 83 SER A N 1
ATOM 643 C CA . SER A 1 83 ? 5.196 5.601 4.499 1.00 97.50 83 SER A CA 1
ATOM 644 C C . SER A 1 83 ? 4.089 6.259 5.328 1.00 97.50 83 SER A C 1
ATOM 646 O O . SER A 1 83 ? 3.960 5.992 6.524 1.00 97.50 83 SER A O 1
ATOM 648 N N . THR A 1 84 ? 3.246 7.081 4.697 1.00 97.38 84 THR A N 1
ATOM 649 C CA . THR A 1 84 ? 2.056 7.665 5.333 1.00 97.38 84 THR A CA 1
ATOM 650 C C . THR A 1 84 ? 1.081 6.584 5.788 1.00 97.38 84 THR A C 1
ATOM 652 O O . THR A 1 84 ? 0.648 6.618 6.942 1.00 97.38 84 THR A O 1
ATOM 655 N N . TYR A 1 85 ? 0.802 5.594 4.935 1.00 97.19 85 TYR A N 1
ATOM 656 C CA . TYR A 1 85 ? -0.004 4.427 5.284 1.00 97.19 85 TYR A CA 1
ATOM 657 C C . TYR A 1 85 ? 0.557 3.725 6.525 1.00 97.19 85 TYR A C 1
ATOM 659 O O . TYR A 1 85 ? -0.177 3.519 7.486 1.00 97.19 85 TYR A O 1
ATOM 667 N N . LEU A 1 86 ? 1.859 3.408 6.556 1.00 96.69 86 LEU A N 1
ATOM 668 C CA . LEU A 1 86 ? 2.487 2.701 7.680 1.00 96.69 86 LEU A CA 1
ATOM 669 C C . LEU A 1 86 ? 2.353 3.467 8.999 1.00 96.69 86 LEU A C 1
ATOM 671 O O . LEU A 1 86 ? 2.033 2.875 10.030 1.00 96.69 86 LEU A O 1
ATOM 675 N N . ASN A 1 87 ? 2.550 4.784 8.966 1.00 96.19 87 ASN A N 1
ATOM 676 C CA . ASN A 1 87 ? 2.380 5.631 10.143 1.00 96.19 87 ASN A CA 1
ATOM 677 C C . ASN A 1 87 ? 0.926 5.637 10.634 1.00 96.19 87 ASN A C 1
ATOM 679 O O . ASN A 1 87 ? 0.676 5.545 11.836 1.00 96.19 87 ASN A O 1
ATOM 683 N N . SER A 1 88 ? -0.042 5.730 9.721 1.00 96.00 88 SER A N 1
ATOM 684 C CA . SER A 1 88 ? -1.464 5.695 10.069 1.00 96.00 88 SER A CA 1
ATOM 685 C C . SER A 1 88 ? -1.905 4.320 10.569 1.00 96.00 88 SER A C 1
ATOM 687 O O . SER A 1 88 ? -2.551 4.248 11.609 1.00 96.00 88 SER A O 1
ATOM 689 N N . ALA A 1 89 ? -1.476 3.239 9.916 1.00 95.44 89 ALA A N 1
ATOM 690 C CA . ALA A 1 89 ? -1.724 1.867 10.347 1.00 95.44 89 ALA A CA 1
ATOM 691 C C . ALA A 1 89 ? -1.130 1.592 11.734 1.00 95.44 89 ALA A C 1
ATOM 693 O O . ALA A 1 89 ? -1.783 0.973 12.565 1.00 95.44 89 ALA A O 1
ATOM 694 N N . SER A 1 90 ? 0.073 2.099 12.028 1.00 93.81 90 SER A N 1
ATOM 695 C CA . SER A 1 90 ? 0.679 1.967 13.357 1.00 93.81 90 SER A CA 1
ATOM 696 C C . SER A 1 90 ? -0.118 2.701 14.436 1.00 93.81 90 SER A C 1
ATOM 698 O O . SER A 1 90 ? -0.265 2.173 15.536 1.00 93.81 90 SER A O 1
ATOM 700 N N . ARG A 1 91 ? -0.626 3.907 14.147 1.00 93.56 91 ARG A N 1
ATOM 701 C CA . ARG A 1 91 ? -1.465 4.660 15.094 1.00 93.56 91 ARG A CA 1
ATOM 702 C C . ARG A 1 91 ? -2.803 3.969 15.329 1.00 93.56 91 ARG A C 1
ATOM 704 O O . ARG A 1 91 ? -3.201 3.816 16.477 1.00 93.56 91 ARG A O 1
ATOM 711 N N . LEU A 1 92 ? -3.456 3.525 14.257 1.00 93.19 92 LEU A N 1
ATOM 712 C CA . LEU A 1 92 ? -4.737 2.829 14.331 1.00 93.19 92 LEU A CA 1
ATOM 713 C C . LEU A 1 92 ? -4.602 1.466 15.022 1.00 93.19 92 LEU A C 1
ATOM 715 O O . LEU A 1 92 ? -5.437 1.088 15.830 1.00 93.19 92 LEU A O 1
ATOM 719 N N . SER A 1 93 ? -3.501 0.748 14.791 1.00 90.19 93 SER A N 1
ATOM 720 C CA . SER A 1 93 ? -3.217 -0.504 15.497 1.00 90.19 93 SER A CA 1
ATOM 721 C C . SER A 1 93 ? -3.171 -0.308 17.010 1.00 90.19 93 SER A C 1
ATOM 723 O O . SER A 1 93 ? -3.659 -1.166 17.734 1.00 90.19 93 SER A O 1
ATOM 725 N N . ALA A 1 94 ? -2.605 0.802 17.492 1.00 89.31 94 ALA A N 1
ATOM 726 C CA . ALA A 1 94 ? -2.557 1.095 18.921 1.00 89.31 94 ALA A CA 1
ATOM 727 C C . ALA A 1 94 ? -3.946 1.420 19.496 1.00 89.31 94 ALA A C 1
ATOM 729 O O . ALA A 1 94 ? -4.216 1.104 20.650 1.00 89.31 94 ALA A O 1
ATOM 730 N N . THR A 1 95 ? -4.848 2.023 18.711 1.00 89.56 95 THR A N 1
ATOM 731 C CA . THR A 1 95 ? -6.218 2.291 19.174 1.00 89.56 95 THR A CA 1
ATOM 732 C C . THR A 1 95 ? -7.073 1.027 19.179 1.00 89.56 95 THR A C 1
ATOM 734 O O . THR A 1 95 ? -7.847 0.841 20.112 1.00 89.56 95 THR A O 1
ATOM 737 N N . MET A 1 96 ? -6.896 0.126 18.210 1.00 86.94 96 MET A N 1
ATOM 738 C CA . MET A 1 96 ? -7.630 -1.147 18.107 1.00 86.94 96 MET A CA 1
ATOM 739 C C . MET A 1 96 ? -7.322 -2.156 19.232 1.00 86.94 96 MET A C 1
ATOM 741 O O . MET A 1 96 ? -8.000 -3.174 19.342 1.00 86.94 96 MET A O 1
ATOM 745 N N . GLU A 1 97 ? -6.311 -1.911 20.072 1.00 82.62 97 GLU A N 1
ATOM 746 C CA . GLU A 1 97 ? -6.014 -2.743 21.252 1.00 82.62 97 GLU A CA 1
ATOM 747 C C . GLU A 1 97 ? -6.916 -2.438 22.461 1.00 82.62 97 GLU A C 1
ATOM 749 O O . GLU A 1 97 ? -6.881 -3.163 23.458 1.00 82.62 97 GLU A O 1
ATOM 754 N N . HIS A 1 98 ? -7.726 -1.380 22.383 1.00 84.62 98 HIS A N 1
ATOM 755 C CA . HIS A 1 98 ? -8.628 -0.953 23.446 1.00 84.62 98 HIS A CA 1
ATOM 756 C C . HIS A 1 98 ? -10.090 -1.242 23.099 1.00 84.62 98 HIS A C 1
ATOM 758 O O . HIS A 1 98 ? -10.502 -1.130 21.948 1.00 84.62 98 HIS A O 1
ATOM 764 N N . GLU A 1 99 ? -10.891 -1.566 24.115 1.00 84.81 99 GLU A N 1
ATOM 765 C CA . GLU A 1 99 ? -12.344 -1.638 23.966 1.00 84.81 99 GLU A CA 1
ATOM 766 C C . GLU A 1 99 ? -12.928 -0.223 23.948 1.00 84.81 99 GLU A C 1
ATOM 768 O O . GLU A 1 99 ? -12.800 0.529 24.920 1.00 84.81 99 GLU A O 1
ATOM 773 N N . TRP A 1 100 ? -13.583 0.134 22.844 1.00 88.75 100 TRP A N 1
ATOM 774 C CA . TRP A 1 100 ? -14.197 1.444 22.661 1.00 88.75 100 TRP A CA 1
ATOM 775 C C . TRP A 1 100 ? -15.727 1.386 22.703 1.00 88.75 100 TRP A C 1
ATOM 777 O O . TRP A 1 100 ? -16.338 0.374 22.345 1.00 88.75 100 TRP A O 1
ATOM 787 N N . PRO A 1 101 ? -16.381 2.497 23.084 1.00 91.88 101 PRO A N 1
ATOM 788 C CA . PRO A 1 101 ? -17.785 2.728 22.775 1.00 91.88 101 PRO A CA 1
ATOM 789 C C . PRO A 1 101 ? -18.083 2.535 21.282 1.00 91.88 101 PRO A C 1
ATOM 791 O O . PRO A 1 101 ? -17.236 2.771 20.419 1.00 91.88 101 PRO A O 1
ATOM 794 N N . ARG A 1 102 ? -19.313 2.113 20.971 1.00 90.12 102 ARG A N 1
ATOM 795 C CA . ARG A 1 102 ? -19.715 1.696 19.617 1.00 90.12 102 ARG A CA 1
ATOM 796 C C . ARG A 1 102 ? -19.517 2.777 18.550 1.00 90.12 102 ARG A C 1
ATOM 798 O O . ARG A 1 102 ? -19.162 2.447 17.427 1.00 90.12 102 ARG A O 1
ATOM 805 N N . ASP A 1 103 ? -19.781 4.032 18.880 1.00 93.38 103 ASP A N 1
ATOM 806 C CA . ASP A 1 103 ? -19.599 5.186 17.996 1.00 93.38 103 ASP A CA 1
ATOM 807 C C . ASP A 1 103 ? -18.124 5.402 17.630 1.00 93.38 103 ASP A C 1
ATOM 809 O O . ASP A 1 103 ? -17.802 5.601 16.462 1.00 93.38 103 ASP A O 1
ATOM 813 N N . ILE A 1 104 ? -17.219 5.272 18.603 1.00 92.44 104 ILE A N 1
ATOM 814 C CA . ILE A 1 104 ? -15.773 5.371 18.370 1.00 92.44 104 ILE A CA 1
ATOM 815 C C . ILE A 1 104 ? -15.265 4.156 17.584 1.00 92.44 104 ILE A C 1
ATOM 817 O O . ILE A 1 104 ? -14.455 4.310 16.674 1.00 92.44 104 ILE A O 1
ATOM 821 N N . GLN A 1 105 ? -15.768 2.956 17.883 1.00 90.06 105 GLN A N 1
ATOM 822 C CA . GLN A 1 105 ? -15.402 1.749 17.140 1.00 90.06 105 GLN A CA 1
ATOM 823 C C . GLN A 1 105 ? -15.773 1.859 15.651 1.00 90.06 105 GLN A C 1
ATOM 825 O O . GLN A 1 105 ? -14.980 1.483 14.796 1.00 90.06 105 GLN A O 1
ATOM 830 N N . GLN A 1 106 ? -16.940 2.430 15.332 1.00 91.06 106 GLN A N 1
ATOM 831 C CA . GLN A 1 106 ? -17.361 2.658 13.945 1.00 91.06 106 GLN A CA 1
ATOM 832 C C . GLN A 1 106 ? -16.423 3.607 13.190 1.00 91.06 106 GLN A C 1
ATOM 834 O O . GLN A 1 106 ? -16.141 3.381 12.016 1.00 91.06 106 GLN A O 1
ATOM 839 N N . GLU A 1 107 ? -15.924 4.645 13.858 1.00 94.56 107 GLU A N 1
ATOM 840 C CA . GLU A 1 107 ? -14.938 5.564 13.282 1.00 94.56 107 GLU A CA 1
ATOM 841 C C . GLU A 1 107 ? -13.585 4.869 13.055 1.00 94.56 107 GLU A C 1
ATOM 843 O O . GLU A 1 107 ? -12.976 5.023 11.998 1.00 94.56 107 GLU A O 1
ATOM 848 N N . ILE A 1 108 ? -13.132 4.051 14.013 1.00 92.44 108 ILE A N 1
ATOM 849 C CA . ILE A 1 108 ? -11.912 3.236 13.880 1.00 92.44 108 ILE A CA 1
ATOM 850 C C . ILE A 1 108 ? -12.030 2.279 12.689 1.00 92.44 108 ILE A C 1
ATOM 852 O O . ILE A 1 108 ? -11.096 2.170 11.893 1.00 92.44 108 ILE A O 1
ATOM 856 N N . ASP A 1 109 ? -13.178 1.618 12.541 1.00 90.62 109 ASP A N 1
ATOM 857 C CA . ASP A 1 109 ? -13.450 0.718 11.422 1.00 90.62 109 ASP A CA 1
ATOM 858 C C . ASP A 1 109 ? -13.435 1.466 10.082 1.00 90.62 109 ASP A C 1
ATOM 860 O O . ASP A 1 109 ? -12.796 1.005 9.137 1.00 90.62 109 ASP A O 1
ATOM 864 N N . ALA A 1 110 ? -14.048 2.653 10.011 1.00 93.50 110 ALA A N 1
ATOM 865 C CA . ALA A 1 110 ? -14.037 3.486 8.809 1.00 93.50 110 ALA A CA 1
ATOM 866 C C . ALA A 1 110 ? -12.614 3.919 8.412 1.00 93.50 110 ALA A C 1
ATOM 868 O O . ALA A 1 110 ? -12.241 3.828 7.241 1.00 93.50 110 ALA A O 1
ATOM 869 N N . GLN A 1 111 ? -11.789 4.320 9.383 1.00 94.75 111 GLN A N 1
ATOM 870 C CA . GLN A 1 111 ? -10.381 4.655 9.143 1.00 94.75 111 GLN A CA 1
ATOM 871 C C . GLN A 1 111 ? -9.571 3.440 8.678 1.00 94.75 111 GLN A C 1
ATOM 873 O O . GLN A 1 111 ? -8.680 3.572 7.835 1.00 94.75 111 GLN A O 1
ATOM 878 N N . ALA A 1 112 ? -9.870 2.251 9.205 1.00 93.38 112 ALA A N 1
ATOM 879 C CA . ALA A 1 112 ? -9.222 1.017 8.778 1.00 93.38 112 ALA A CA 1
ATOM 880 C C . ALA A 1 112 ? -9.580 0.678 7.323 1.00 93.38 112 ALA A C 1
ATOM 882 O O . ALA A 1 112 ? -8.693 0.351 6.534 1.00 93.38 112 ALA A O 1
ATOM 883 N N . ASP A 1 113 ? -10.852 0.829 6.950 1.00 92.56 113 ASP A N 1
ATOM 884 C CA . ASP A 1 113 ? -11.319 0.623 5.580 1.00 92.56 113 ASP A CA 1
ATOM 885 C C . ASP A 1 113 ? -10.697 1.632 4.603 1.00 92.56 113 ASP A C 1
ATOM 887 O O . ASP A 1 113 ? -10.325 1.267 3.485 1.00 92.56 113 ASP A O 1
ATOM 891 N N . ASP A 1 114 ? -10.547 2.895 5.011 1.00 95.19 114 ASP A N 1
ATOM 892 C CA . ASP A 1 114 ? -9.866 3.924 4.218 1.00 95.19 114 ASP A CA 1
ATOM 893 C C . ASP A 1 114 ? -8.399 3.553 3.957 1.00 95.19 114 ASP A C 1
ATOM 895 O O . ASP A 1 114 ? -7.917 3.681 2.828 1.00 95.19 114 ASP A O 1
ATOM 899 N N . LEU A 1 115 ? -7.699 3.030 4.971 1.00 95.75 115 LEU A N 1
ATOM 900 C CA . LEU A 1 115 ? -6.331 2.537 4.815 1.00 95.75 115 LEU A CA 1
ATOM 901 C C . LEU A 1 115 ? -6.262 1.365 3.835 1.00 95.75 115 LEU A C 1
ATOM 903 O O . LEU A 1 115 ? -5.391 1.359 2.966 1.00 95.75 115 LEU A O 1
ATOM 907 N N . ILE A 1 116 ? -7.177 0.398 3.930 1.00 95.00 116 ILE A N 1
ATOM 908 C CA . ILE A 1 116 ? -7.222 -0.730 2.990 1.00 95.00 116 ILE A CA 1
ATOM 909 C C . ILE A 1 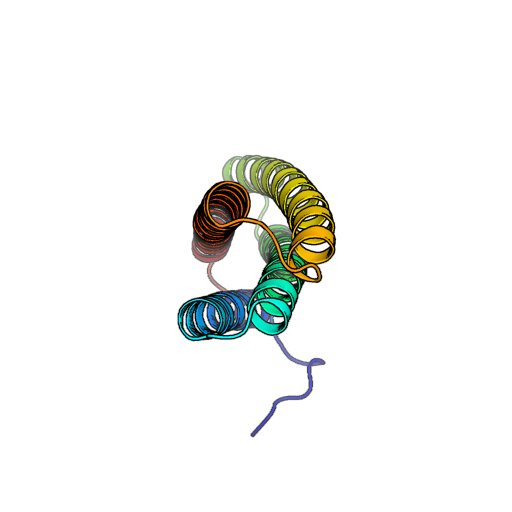116 ? -7.431 -0.242 1.555 1.00 95.00 116 ILE A C 1
ATO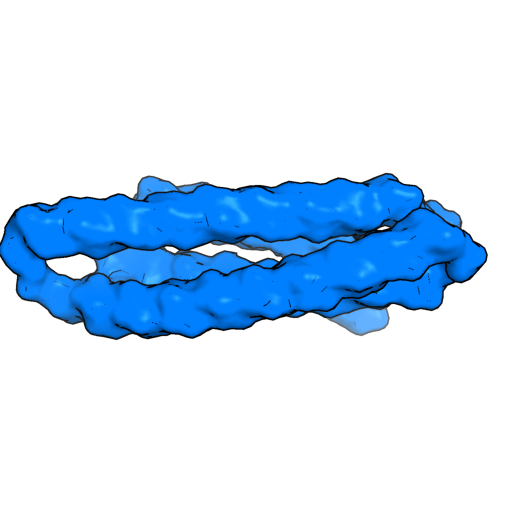M 911 O O . ILE A 1 116 ? -6.725 -0.692 0.653 1.00 95.00 116 ILE A O 1
ATOM 915 N N . ARG A 1 117 ? -8.326 0.729 1.333 1.00 95.06 117 ARG A N 1
ATOM 916 C CA . ARG A 1 117 ? -8.537 1.307 -0.004 1.00 95.06 117 ARG A CA 1
ATOM 917 C C . ARG A 1 117 ? -7.290 2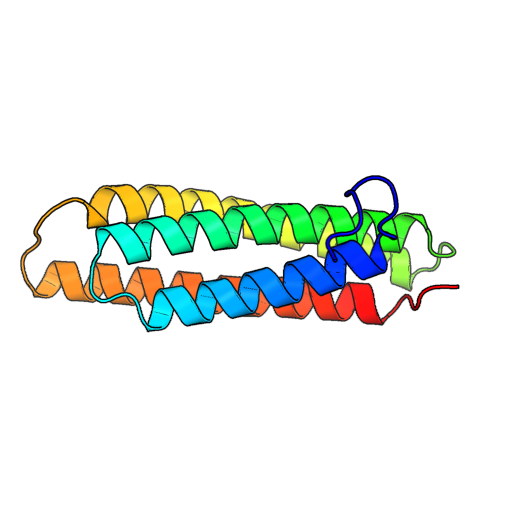.015 -0.538 1.00 95.06 117 ARG A C 1
ATOM 919 O O . ARG A 1 117 ? -6.988 1.884 -1.724 1.00 95.06 117 ARG A O 1
ATOM 926 N N . ASP A 1 118 ? -6.549 2.731 0.308 1.00 95.69 118 ASP A N 1
ATOM 927 C CA . ASP A 1 118 ? -5.277 3.345 -0.098 1.00 95.69 118 ASP A CA 1
ATOM 928 C C . ASP A 1 118 ? -4.216 2.282 -0.426 1.00 95.69 118 ASP A C 1
ATOM 930 O O . ASP A 1 118 ? -3.509 2.403 -1.426 1.00 95.69 118 ASP A O 1
ATOM 934 N N . ALA A 1 119 ? -4.152 1.191 0.344 1.00 95.94 119 ALA A N 1
ATOM 935 C CA . ALA A 1 119 ? -3.247 0.079 0.064 1.00 95.94 119 ALA A CA 1
ATOM 936 C C . ALA A 1 119 ? -3.561 -0.627 -1.267 1.00 95.94 119 ALA A C 1
ATOM 938 O O . ALA A 1 119 ? -2.647 -0.933 -2.043 1.00 95.94 119 ALA A O 1
ATOM 939 N N . ASP A 1 120 ? -4.843 -0.846 -1.569 1.00 95.94 120 ASP A N 1
ATOM 940 C CA . ASP A 1 120 ? -5.287 -1.400 -2.850 1.00 95.94 120 ASP A CA 1
ATOM 941 C C . ASP A 1 120 ? -4.890 -0.473 -4.014 1.00 95.94 120 ASP A C 1
ATOM 943 O O . ASP A 1 120 ? -4.362 -0.939 -5.026 1.00 95.94 120 ASP A O 1
ATOM 947 N N . ALA A 1 121 ? -5.049 0.846 -3.85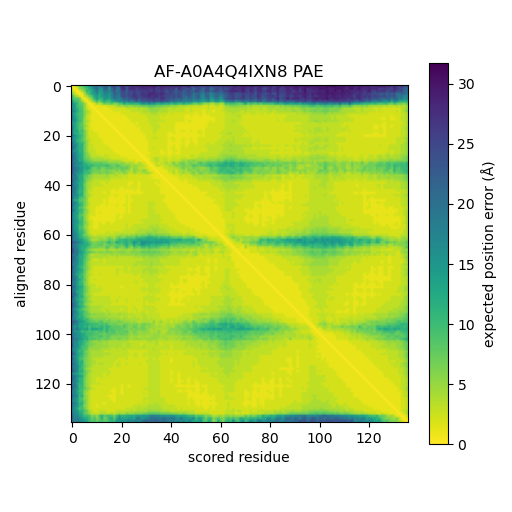6 1.00 97.25 121 ALA A N 1
ATOM 948 C CA . ALA A 1 121 ? -4.641 1.823 -4.865 1.00 97.25 121 ALA A CA 1
ATOM 949 C C . ALA A 1 121 ? -3.117 1.841 -5.084 1.00 97.25 121 ALA A C 1
ATOM 951 O O . ALA A 1 121 ? -2.655 1.728 -6.220 1.00 97.25 121 ALA A O 1
ATOM 952 N N . ILE A 1 122 ? -2.325 1.926 -4.008 1.00 96.94 122 ILE A N 1
ATOM 953 C CA . ILE A 1 122 ? -0.855 1.935 -4.078 1.00 96.94 122 ILE A CA 1
ATOM 954 C C . ILE A 1 122 ? -0.339 0.652 -4.734 1.00 96.94 122 ILE A C 1
ATOM 956 O O . ILE A 1 122 ? 0.507 0.703 -5.629 1.00 96.94 122 ILE A O 1
ATOM 960 N N . SER A 1 123 ? -0.837 -0.507 -4.298 1.00 96.44 123 SER A N 1
ATOM 961 C CA . SER A 1 123 ? -0.392 -1.799 -4.826 1.00 96.44 123 SER A CA 1
ATOM 962 C C . SER A 1 123 ? -0.771 -1.985 -6.297 1.00 96.44 123 SER A C 1
ATOM 964 O O . SER A 1 123 ? 0.044 -2.500 -7.064 1.00 96.44 123 SER A O 1
ATOM 966 N N . ALA A 1 124 ? -1.945 -1.509 -6.724 1.00 9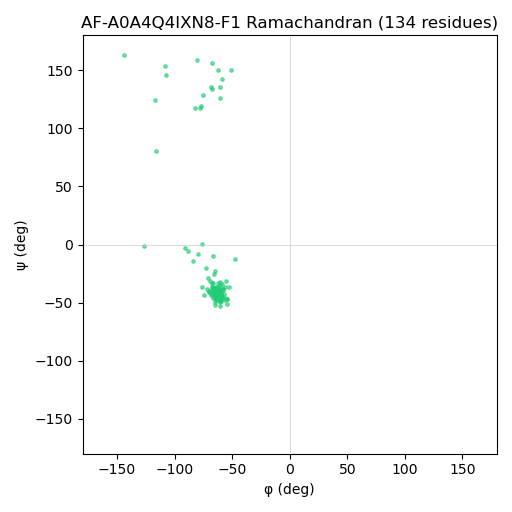7.31 124 ALA A N 1
ATOM 967 C CA . ALA A 1 124 ? -2.353 -1.518 -8.126 1.00 97.31 124 ALA A CA 1
ATOM 968 C C . ALA A 1 124 ? -1.473 -0.609 -8.998 1.00 97.31 124 ALA A C 1
ATOM 970 O O . ALA A 1 124 ? -1.065 -1.017 -10.086 1.00 97.31 124 ALA A O 1
ATOM 971 N N . GLU A 1 125 ? -1.133 0.591 -8.522 1.00 97.81 125 GLU A N 1
ATOM 972 C CA . GLU A 1 125 ? -0.226 1.496 -9.235 1.00 97.81 125 GLU A CA 1
ATOM 973 C C . GLU A 1 125 ? 1.182 0.897 -9.374 1.00 97.81 125 GLU A C 1
ATOM 975 O O . GLU A 1 125 ? 1.756 0.913 -10.463 1.00 97.81 125 GLU A O 1
ATOM 980 N N . LEU A 1 126 ? 1.720 0.294 -8.308 1.00 96.62 126 LEU A N 1
ATOM 981 C CA . LEU A 1 126 ? 3.016 -0.392 -8.354 1.00 96.62 126 LEU A CA 1
ATOM 982 C C . LEU A 1 126 ? 2.999 -1.597 -9.301 1.00 96.62 126 LEU A C 1
ATOM 984 O O . LEU A 1 126 ? 3.943 -1.786 -10.068 1.00 96.62 126 LEU A O 1
ATOM 988 N N . ALA A 1 127 ? 1.925 -2.387 -9.284 1.00 95.81 127 ALA A N 1
ATOM 989 C CA . ALA A 1 127 ? 1.746 -3.501 -10.210 1.00 95.81 127 ALA A CA 1
ATOM 990 C C . ALA A 1 127 ? 1.700 -3.023 -11.668 1.00 95.81 127 ALA A C 1
ATOM 992 O O . ALA A 1 127 ? 2.313 -3.636 -12.541 1.00 95.81 127 ALA A O 1
ATOM 993 N N . ALA A 1 128 ? 1.021 -1.904 -11.932 1.00 96.12 128 ALA A N 1
ATOM 994 C CA . ALA A 1 128 ? 0.960 -1.310 -13.261 1.00 96.12 128 ALA A CA 1
ATOM 995 C C . ALA A 1 128 ? 2.336 -0.832 -13.744 1.00 96.12 128 ALA A C 1
ATOM 997 O O . ALA A 1 128 ? 2.654 -1.028 -14.914 1.00 96.12 128 ALA A O 1
ATOM 998 N N . ILE A 1 129 ? 3.160 -0.251 -12.862 1.00 94.81 129 ILE A N 1
ATOM 999 C CA . ILE A 1 129 ? 4.547 0.110 -13.188 1.00 94.81 129 ILE A CA 1
ATOM 1000 C C . ILE A 1 129 ? 5.336 -1.145 -13.563 1.00 94.81 129 ILE A C 1
ATOM 1002 O O . ILE A 1 129 ? 5.906 -1.197 -14.646 1.00 94.81 129 ILE A O 1
ATOM 1006 N N . VAL A 1 130 ? 5.325 -2.181 -12.719 1.00 94.31 130 VAL A N 1
ATOM 1007 C CA . VAL A 1 130 ? 6.068 -3.430 -12.967 1.00 94.31 130 VAL A CA 1
ATOM 1008 C C . VAL A 1 130 ? 5.666 -4.071 -14.299 1.00 94.31 130 VAL A C 1
ATOM 1010 O O . VAL A 1 130 ? 6.532 -4.470 -15.073 1.00 94.31 130 VAL A O 1
ATOM 1013 N N . ALA A 1 131 ? 4.369 -4.106 -14.610 1.00 93.12 131 ALA A N 1
ATOM 1014 C CA . ALA A 1 131 ? 3.851 -4.705 -15.838 1.00 93.12 131 ALA A CA 1
ATOM 1015 C C . ALA A 1 131 ? 4.295 -3.989 -17.130 1.00 93.12 131 ALA A C 1
ATOM 1017 O O . ALA A 1 131 ? 4.296 -4.608 -18.194 1.00 93.12 131 ALA A O 1
ATOM 1018 N N . ARG A 1 132 ? 4.681 -2.704 -17.069 1.00 92.88 132 ARG A N 1
ATOM 1019 C CA . ARG A 1 132 ? 5.171 -1.949 -18.243 1.00 92.88 132 ARG A CA 1
ATOM 1020 C C . ARG A 1 132 ? 6.570 -2.364 -18.687 1.00 92.88 132 ARG A C 1
ATOM 1022 O O . ARG A 1 132 ? 6.933 -2.115 -19.834 1.00 92.88 132 ARG A O 1
ATOM 1029 N N . TYR A 1 133 ? 7.338 -2.998 -17.808 1.00 90.25 133 TYR A N 1
ATOM 1030 C CA . TYR A 1 133 ? 8.708 -3.417 -18.075 1.00 90.25 133 TYR A CA 1
ATOM 1031 C C . TYR A 1 133 ? 8.757 -4.937 -18.019 1.00 90.25 133 TYR A C 1
ATOM 1033 O O . TYR A 1 133 ? 9.112 -5.461 -16.977 1.00 90.25 133 TYR A O 1
ATOM 1041 N N . PRO A 1 134 ? 8.363 -5.680 -19.063 1.00 78.81 134 PRO A N 1
ATOM 1042 C CA . PRO A 1 134 ? 8.405 -7.139 -19.026 1.00 78.81 134 PRO A CA 1
ATOM 1043 C C . PRO A 1 134 ? 9.841 -7.653 -18.845 1.00 78.81 134 PRO A C 1
ATOM 1045 O O . PRO A 1 134 ? 10.802 -7.000 -19.258 1.00 78.81 134 PRO A O 1
ATOM 1048 N N . ALA A 1 135 ? 9.984 -8.820 -18.212 1.00 75.88 135 ALA A N 1
ATOM 1049 C CA . ALA A 1 135 ? 11.283 -9.467 -18.059 1.00 75.88 135 ALA A CA 1
ATOM 1050 C C . ALA A 1 135 ? 11.917 -9.755 -19.443 1.00 75.88 135 ALA A C 1
ATOM 1052 O O . ALA A 1 135 ? 11.175 -10.083 -20.375 1.00 75.88 135 ALA A O 1
ATOM 1053 N N . PRO A 1 136 ? 13.248 -9.609 -19.584 1.00 63.22 136 PRO A N 1
ATOM 1054 C CA . PRO A 1 136 ? 13.965 -9.892 -20.827 1.00 63.22 136 PRO A CA 1
ATOM 1055 C C . PRO A 1 136 ? 13.973 -11.379 -21.204 1.00 63.22 136 PRO A C 1
ATOM 1057 O O . PRO A 1 136 ? 13.879 -12.235 -20.292 1.00 63.22 136 PRO A O 1
#